Protein 6IEW (pdb70)

Nearest PDB structures (foldseek):
  6iew-assembly1_A  TM=1.011E+00  e=2.343E-14  Drosophila melanogaster
  6opf-assembly1_A  TM=9.620E-01  e=6.959E-10  Drosophila melanogaster
  6opf-assembly1_B  TM=9.725E-01  e=1.404E-09  Drosophila melanogaster
  6opf-assembly1_D  TM=9.225E-01  e=1.178E-09  Drosophila melanogaster
  1oai-assembly1_A  TM=8.761E-01  e=2.186E-02  Homo sapiens

Solvent-accessible surface area: 6086 Å² total; per-residue (Å²): 101,130,129,31,72,90,76,102,81,106,78,36,110,67,0,48,118,12,2,32,1,53,72,85,57,5,56,51,0,4,96,108,9,104,54,50,59,56,121,1,0,112,39,0,39,100,33,25,69,74,172,100,5,55,78,114,0,6,47,55,124,52,150,119,92,61,79,68,80,34,53,73,91,3,25,53,96,0,78,100,29,27,94,88,49,97,103,169,77,114,223

B-factor: mean 18.28, std 10.18, range [7.43, 58.35]

Secondary structure (P-SEA, 3-state):
ccaaaaaaaaaaaaaaaaccccaaaaaaaaaaacccaaaaaaaaaaaaaaccccccccccccccccaaaaaaaaaaaaaaaaaaaaaaaac

Foldseek 3Di:
DVCVVVVLVVLLVLQCVQQQFDSVVSCVQCVVQVSDNLSSLVSVLVCVVVVNQDLNRHHADDPHDDSVVSNVSRNVSSVVVNVVVVVVVVD

Sequence (91 aa):
GPLGSDVKDHKKLLLFQEEVTGLISSTWVTSIVEEADWDFERALKLFIQKNADHEEIPDLAFAGSGSSLSKADKRSLAVARAELVLEQIQQKANK

Organism: Drosophila melanogaster (NCBI:txid7227)

Radius of gyration: 13.5 Å; Cα contacts (8 Å, |Δi|>4): 78; chains: 1; bounding box: 34×34×31 Å

GO terms:
  GO:0005634 nucleus (C, IDA)
  GO:0034584 piRNA bindi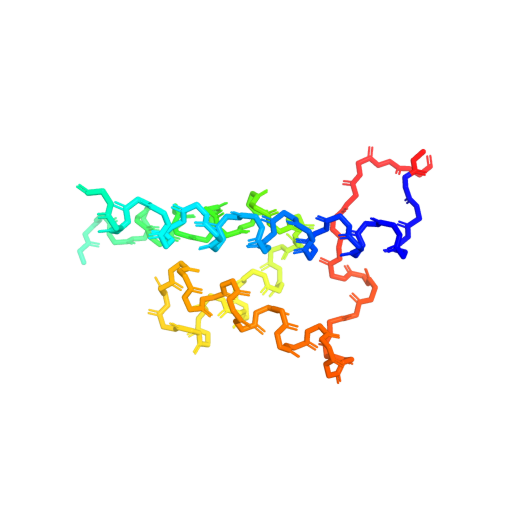ng (F, IDA)
  GO:0141005 transposable element silencing by heterochromatin formation (P, IDA)
  GO:0141006 transposable element silencing by piRNA-mediated heterochromatin formation (P, IMP)
  GO:0090571 RNA polymerase II transcription repressor complex (C, IPI)
  GO:0005515 protein binding (F, IPI)
  GO:0017053 transcription repressor complex (C, IDA)
  GO:0141006 transposable element silencing by piRNA-mediated heterochromatin formation (P, IDA)
  GO:0005634 nucleus (C, EXP)

Structure (mmCIF, N/CA/C/O backbone):
data_6IEW
#
_entry.id   6IEW
#
_cell.length_a   29.074
_cell.length_b   40.925
_cell.length_c   83.091
_cell.angle_alpha   90.00
_cell.angle_beta   90.00
_cell.angle_gamma   90.00
#
_symmetry.space_group_name_H-M   'P 2 21 21'
#
loop_
_entity.id
_entity.type
_entity.pdbx_description
1 polymer 'Fusion protein of Nuclear RNA export factor 2 and Protein panoramix'
2 non-polymer GLYCEROL
3 water water
#
loop_
_atom_site.group_PDB
_atom_site.id
_atom_site.type_symbol
_atom_site.label_atom_id
_atom_site.label_alt_id
_atom_site.label_comp_id
_atom_site.label_asym_id
_atom_site.label_entity_id
_atom_site.label_seq_id
_atom_site.pdbx_PDB_ins_code
_atom_site.Cartn_x
_atom_site.Cartn_y
_atom_site.Cartn_z
_atom_site.occupancy
_atom_site.B_iso_or_equiv
_atom_site.auth_seq_id
_atom_site.auth_comp_id
_atom_site.auth_asym_id
_atom_site.auth_atom_id
_atom_site.pdbx_PDB_model_num
ATOM 1 N N . GLY A 1 1 ? 19.523 15.174 5.390 1.00 37.48 788 GLY A N 1
ATOM 2 C CA . GLY A 1 1 ? 18.352 15.050 6.238 1.00 38.24 788 GLY A CA 1
ATOM 3 C C . GLY A 1 1 ? 18.614 15.448 7.677 1.00 26.66 788 GLY A C 1
ATOM 4 O O . GLY A 1 1 ? 19.753 15.403 8.141 1.00 25.17 788 GLY A O 1
ATOM 5 N N . PRO A 1 2 ? 17.556 15.830 8.399 1.00 24.06 789 PRO A N 1
ATOM 6 C CA . PRO A 1 2 ? 17.733 16.256 9.795 1.00 21.03 789 PRO A CA 1
ATOM 7 C C . PRO A 1 2 ? 18.168 15.136 10.728 1.00 14.67 789 PRO A C 1
ATOM 8 O O . PRO A 1 2 ? 18.599 15.428 11.851 1.00 17.92 789 PRO A O 1
ATOM 12 N N . LEU A 1 3 ? 18.069 13.875 10.305 1.00 18.60 790 LEU A N 1
ATOM 13 C CA . LEU A 1 3 ? 18.526 12.745 11.103 1.00 14.50 790 LEU A CA 1
ATOM 14 C C . LEU A 1 3 ? 19.883 12.215 10.662 1.00 19.45 790 LEU A C 1
ATOM 15 O O . LEU A 1 3 ? 20.413 11.306 11.310 1.00 14.13 790 LEU A O 1
ATOM 20 N N . GLY A 1 4 ? 20.458 12.771 9.595 1.00 18.00 791 GLY A N 1
ATOM 21 C CA . GLY A 1 4 ? 21.670 12.196 9.032 1.00 15.90 791 GLY A CA 1
ATOM 22 C C . GLY A 1 4 ? 22.856 12.259 9.972 1.00 16.14 791 GLY A C 1
ATOM 23 O O . GLY A 1 4 ? 23.662 11.325 10.030 1.00 15.26 791 GLY A O 1
ATOM 24 N N . SER A 1 5 ? 22.989 13.359 10.718 1.00 14.54 792 SER A N 1
ATOM 25 C CA . SER A 1 5 ? 24.133 13.491 11.615 1.00 15.58 792 SER A CA 1
ATOM 26 C C . SER A 1 5 ? 24.040 12.529 12.793 1.00 14.69 792 SER A C 1
ATOM 27 O O . SER A 1 5 ? 2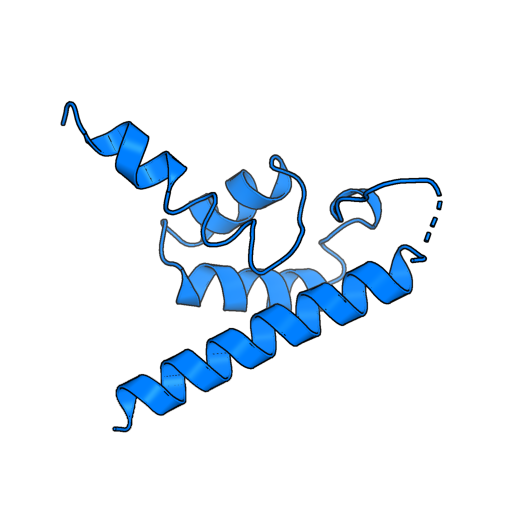5.065 12.014 13.253 1.00 13.07 792 SER A O 1
ATOM 30 N N . ASP A 1 6 ? 22.830 12.271 13.292 1.00 12.32 793 ASP A N 1
ATOM 31 C CA . ASP A 1 6 ? 22.678 11.296 14.367 1.00 11.24 793 ASP A CA 1
ATOM 32 C C . ASP A 1 6 ? 22.969 9.884 13.873 1.00 11.37 793 ASP A C 1
ATOM 33 O O . ASP A 1 6 ? 23.519 9.061 14.614 1.00 11.09 793 ASP A O 1
ATOM 38 N N . VAL A 1 7 ? 22.614 9.587 12.621 1.00 10.63 794 VAL A N 1
ATOM 39 C CA . VAL A 1 7 ? 22.983 8.300 12.038 1.00 10.03 794 VAL A CA 1
ATOM 40 C C . VAL A 1 7 ? 24.496 8.192 11.898 1.00 11.55 794 VAL A C 1
ATOM 41 O O . VAL A 1 7 ? 25.088 7.147 12.198 1.00 11.88 794 VAL A O 1
ATOM 45 N N . LYS A 1 8 ? 25.148 9.267 11.448 1.00 11.66 795 LYS A N 1
ATOM 46 C CA . LYS A 1 8 ? 26.604 9.245 11.339 1.00 9.52 795 LYS A CA 1
ATOM 47 C C . LYS A 1 8 ? 27.262 9.090 12.704 1.00 11.14 795 LYS A C 1
ATOM 48 O O . LYS A 1 8 ? 28.208 8.305 12.855 1.00 12.19 795 LYS A O 1
ATOM 54 N N . ASP A 1 9 ? 26.777 9.830 13.709 1.00 10.16 796 ASP A N 1
ATOM 55 C CA . ASP A 1 9 ? 27.285 9.662 15.069 1.00 9.28 796 ASP A CA 1
ATOM 56 C C . ASP A 1 9 ? 27.250 8.196 15.474 1.00 11.14 796 ASP A C 1
ATOM 57 O O . ASP A 1 9 ? 28.212 7.669 16.046 1.00 11.55 796 ASP A O 1
ATOM 62 N N . HIS A 1 10 ? 26.138 7.52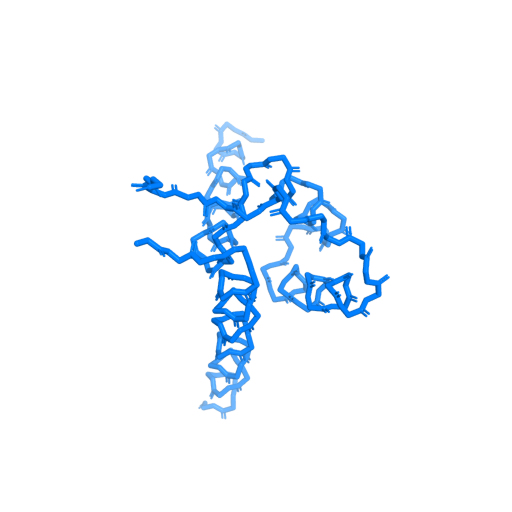1 15.170 1.00 10.28 797 HIS A N 1
ATOM 63 C CA . HIS A 1 10 ? 25.961 6.129 15.565 1.00 10.37 797 HIS A CA 1
ATOM 64 C C . HIS A 1 10 ? 26.950 5.218 14.849 1.00 10.74 797 HIS A C 1
ATOM 65 O O . HIS A 1 10 ? 27.549 4.329 15.466 1.00 11.48 797 HIS A O 1
ATOM 72 N N . LYS A 1 11 ? 27.131 5.419 13.540 1.00 10.11 798 LYS A N 1
ATOM 73 C CA A LYS A 1 11 ? 28.046 4.573 12.780 0.41 11.20 798 LYS A CA 1
ATOM 74 C CA B LYS A 1 11 ? 28.047 4.572 12.781 0.59 11.21 798 LYS A CA 1
ATOM 75 C C . LYS A 1 11 ? 29.485 4.752 13.251 1.00 11.53 798 LYS A C 1
ATOM 76 O O . LYS A 1 11 ? 30.271 3.795 13.239 1.00 11.53 798 LYS A O 1
ATOM 87 N N . LEU A 1 12 ? 29.845 5.966 13.664 1.00 10.71 799 LEU A N 1
ATOM 88 C CA . LEU A 1 12 ? 31.175 6.184 14.228 1.00 8.76 799 LEU A CA 1
ATOM 89 C C . LEU A 1 12 ? 31.323 5.443 15.551 1.00 9.42 799 LEU A C 1
ATOM 90 O O . LEU A 1 12 ? 32.326 4.761 15.789 1.00 10.56 799 LEU A O 1
ATOM 95 N N . LEU A 1 13 ? 30.315 5.550 16.419 1.00 10.26 800 LEU A N 1
ATOM 96 C CA . LEU A 1 13 ? 30.372 4.878 17.715 1.00 10.77 800 LEU A CA 1
ATOM 97 C C . LEU A 1 13 ? 30.346 3.358 17.578 1.00 9.97 800 LEU A C 1
ATOM 98 O O . LEU A 1 13 ? 30.979 2.656 18.371 1.00 11.26 800 LEU A O 1
ATOM 103 N N . LEU A 1 14 ? 29.595 2.830 16.610 1.00 12.34 801 LEU A N 1
ATOM 104 C CA . LEU A 1 14 ? 29.625 1.398 16.315 1.00 12.72 801 LEU A CA 1
ATOM 105 C C . LEU A 1 14 ? 31.060 0.918 16.145 1.00 11.29 801 LEU A C 1
ATOM 106 O O . LEU A 1 14 ? 31.484 -0.074 16.752 1.00 11.94 801 LEU A O 1
ATOM 111 N N . PHE A 1 15 ? 31.829 1.635 15.330 1.00 10.47 802 PHE A N 1
ATOM 112 C CA . PHE A 1 15 ? 33.212 1.263 15.068 1.00 8.98 802 PHE A CA 1
ATOM 113 C C . PHE A 1 15 ? 34.097 1.568 16.267 1.00 10.16 802 PHE A C 1
ATOM 114 O O . PHE A 1 15 ? 34.984 0.774 16.612 1.00 9.93 802 PHE A O 1
ATOM 122 N N . GLN A 1 16 ? 33.873 2.717 16.913 1.00 8.86 803 GLN A N 1
ATOM 123 C CA . GLN A 1 16 ? 34.672 3.073 18.079 1.00 9.22 803 GLN A CA 1
ATOM 124 C C . GLN A 1 16 ? 34.512 2.049 19.195 1.00 10.22 803 GLN A C 1
ATOM 125 O O . GLN A 1 16 ? 35.487 1.703 19.873 1.00 10.74 803 GLN A O 1
ATOM 131 N N . GLU A 1 17 ? 33.289 1.550 19.400 1.00 10.54 804 GLU A N 1
ATOM 132 C CA A GLU A 1 17 ? 33.053 0.596 20.479 0.55 10.53 804 GLU A CA 1
ATOM 133 C CA B GLU A 1 17 ? 33.062 0.601 20.483 0.45 10.54 804 GLU A CA 1
ATOM 134 C C . GLU A 1 17 ? 33.798 -0.710 20.233 1.00 11.19 804 GLU A C 1
ATOM 135 O O . GLU A 1 17 ? 34.354 -1.301 21.165 1.00 11.52 804 GLU A O 1
ATOM 146 N N . VAL A 1 18 ? 33.816 -1.176 18.984 1.00 10.05 805 VAL A N 1
ATOM 147 C CA . VAL A 1 18 ? 34.495 -2.431 18.667 1.00 10.22 805 VAL A CA 1
ATOM 148 C C . VAL A 1 18 ? 35.999 -2.290 18.850 1.00 12.01 805 VAL A C 1
ATOM 149 O O . VAL A 1 18 ? 36.647 -3.138 19.474 1.00 11.03 805 VAL A O 1
ATOM 153 N N . THR A 1 19 ? 36.574 -1.214 18.313 1.00 9.89 806 THR A N 1
ATOM 154 C CA . THR A 1 19 ? 38.022 -1.100 18.194 1.00 8.77 806 THR A CA 1
ATOM 155 C C . THR A 1 19 ? 38.690 -0.481 19.413 1.00 12.68 806 THR A C 1
ATOM 156 O O . THR A 1 19 ? 39.866 -0.760 19.667 1.00 12.28 806 THR A O 1
ATOM 160 N N . GLY A 1 20 ? 37.994 0.361 20.168 1.00 10.11 807 GLY A N 1
ATOM 161 C CA . GLY A 1 20 ? 38.658 1.063 21.247 1.00 10.09 807 GLY A CA 1
ATOM 162 C C . GLY A 1 20 ? 39.640 2.108 20.769 1.00 10.78 807 GLY A C 1
ATOM 163 O O . GLY A 1 20 ? 40.609 2.409 21.475 1.00 11.53 807 GLY A O 1
ATOM 164 N N . LEU 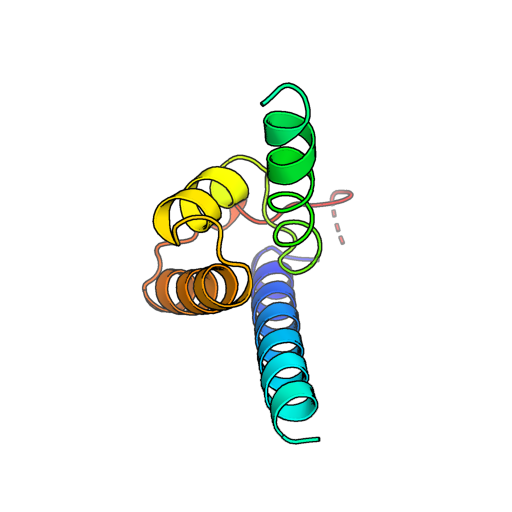A 1 21 ? 39.429 2.655 19.576 1.00 9.08 808 LEU A N 1
ATOM 165 C CA . LEU A 1 21 ? 40.263 3.728 19.057 1.00 9.42 808 LEU A CA 1
ATOM 166 C C . LEU A 1 21 ? 39.706 5.078 19.488 1.00 10.33 808 LEU A C 1
ATOM 167 O O . LEU A 1 21 ? 38.505 5.226 19.732 1.00 10.80 808 LEU A O 1
ATOM 172 N N . ILE A 1 22 ? 40.600 6.064 19.589 1.00 9.94 809 ILE A N 1
ATOM 173 C CA . ILE A 1 22 ? 40.162 7.423 19.879 1.00 8.63 809 ILE A CA 1
ATOM 174 C C . ILE A 1 22 ? 39.398 7.988 18.687 1.00 9.56 809 ILE A C 1
ATOM 175 O O . ILE A 1 22 ? 39.541 7.538 17.543 1.00 9.95 809 ILE A O 1
ATOM 180 N N . SER A 1 23 ? 38.579 9.008 18.965 1.00 10.14 810 SER A N 1
ATOM 181 C CA A SER A 1 23 ? 37.690 9.541 17.938 0.69 9.47 810 SER A CA 1
ATOM 182 C CA B SER A 1 23 ? 37.691 9.549 17.941 0.31 9.54 810 SER A CA 1
ATOM 183 C C . SER A 1 23 ? 38.453 9.992 16.701 1.00 9.16 810 SER A C 1
ATOM 184 O O . SER A 1 23 ? 37.933 9.882 15.583 1.00 10.09 810 SER A O 1
ATOM 189 N N . THR A 1 24 ? 39.679 10.491 16.876 1.00 8.25 811 THR A N 1
ATOM 190 C CA . THR 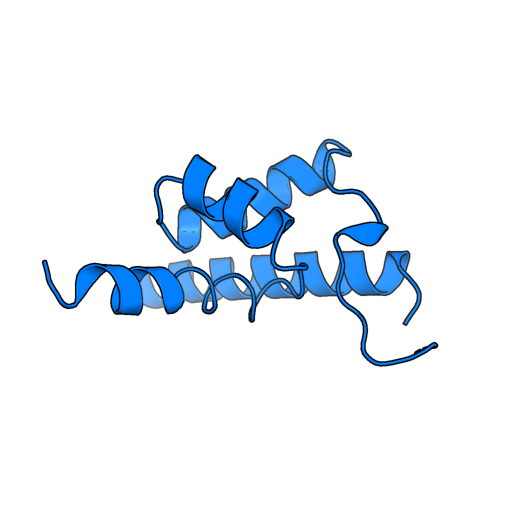A 1 24 ? 40.469 10.972 15.745 1.00 9.23 811 THR A CA 1
ATOM 191 C C . THR A 1 24 ? 40.651 9.885 14.693 1.00 9.20 811 THR A C 1
ATOM 192 O O . THR A 1 24 ? 40.511 10.140 13.488 1.00 11.59 811 THR A O 1
ATOM 196 N N . TRP A 1 25 ? 40.977 8.665 15.126 1.00 8.69 812 TRP A N 1
ATOM 197 C CA . TRP A 1 25 ? 41.162 7.597 14.151 1.00 9.71 812 TRP A CA 1
ATOM 198 C C . TRP A 1 25 ? 39.851 6.941 13.751 1.00 10.00 812 TRP A C 1
ATOM 199 O O . TRP A 1 25 ? 39.762 6.372 12.658 1.00 10.56 812 TRP A O 1
ATOM 210 N N . VAL A 1 26 ? 38.832 7.018 14.611 1.00 8.66 813 VAL A N 1
ATOM 211 C CA . VAL A 1 26 ? 37.496 6.575 14.223 1.00 9.21 813 VAL A CA 1
ATOM 212 C C . VAL A 1 26 ? 37.016 7.358 13.009 1.00 9.58 813 VAL A C 1
ATOM 213 O O . VAL A 1 26 ? 36.566 6.781 12.012 1.00 9.88 813 VAL A O 1
ATOM 217 N N . THR A 1 27 ? 37.133 8.688 13.059 1.00 9.00 814 THR A N 1
ATOM 218 C CA . THR A 1 27 ? 36.735 9.511 11.921 1.00 8.84 814 THR A CA 1
ATOM 219 C C . THR A 1 27 ? 37.533 9.151 10.676 1.00 10.26 814 THR A C 1
ATOM 220 O O . THR A 1 27 ? 36.969 8.968 9.593 1.00 10.94 814 THR A O 1
ATOM 224 N N . SER A 1 28 ? 38.855 9.038 10.819 1.00 10.06 815 SER A N 1
ATOM 225 C CA . SER A 1 28 ? 39.717 8.768 9.674 1.00 9.40 815 SER A CA 1
ATOM 226 C C . SER A 1 28 ? 39.336 7.463 8.981 1.00 9.34 815 SER A C 1
ATOM 227 O O . SER A 1 28 ? 39.155 7.419 7.759 1.00 11.38 815 SER A O 1
ATOM 230 N N . ILE A 1 29 ? 39.192 6.389 9.755 1.00 9.97 816 ILE A N 1
ATOM 231 C CA . ILE A 1 29 ? 38.973 5.075 9.163 1.00 9.50 816 ILE A CA 1
ATOM 232 C C . ILE A 1 29 ? 37.550 4.935 8.639 1.00 9.55 816 ILE A C 1
ATOM 233 O O . ILE A 1 29 ? 37.332 4.427 7.532 1.00 10.25 816 ILE A O 1
ATOM 238 N N . VAL A 1 30 ? 36.561 5.383 9.415 1.00 10.29 817 VAL A N 1
ATOM 239 C CA . VAL A 1 30 ? 35.168 5.246 8.995 1.00 9.38 817 VAL A CA 1
ATOM 240 C C . VAL A 1 30 ? 34.904 6.053 7.730 1.00 10.77 817 VAL A C 1
ATOM 241 O O . VAL A 1 30 ? 34.235 5.581 6.802 1.00 12.63 817 VAL A O 1
ATOM 245 N N . GLU A 1 31 ? 35.430 7.278 7.664 1.00 10.73 818 GLU A N 1
ATOM 246 C CA . GLU A 1 31 ? 35.224 8.089 6.467 1.00 10.73 818 GLU A CA 1
ATOM 247 C C . GLU A 1 31 ? 35.937 7.490 5.260 1.00 12.81 818 GLU A C 1
ATOM 248 O O . GLU A 1 31 ? 35.391 7.487 4.151 1.00 14.54 818 GLU A O 1
ATOM 254 N N . GLU A 1 32 ? 37.152 6.968 5.455 1.00 12.07 819 GLU A N 1
ATOM 255 C CA . GLU A 1 32 ? 37.874 6.365 4.339 1.00 11.93 819 GLU A CA 1
ATOM 256 C C . GLU A 1 32 ? 37.161 5.125 3.816 1.00 13.70 819 GLU A C 1
ATOM 257 O O . GLU A 1 32 ? 37.242 4.821 2.619 1.00 15.81 819 GLU A O 1
ATOM 263 N N . ALA A 1 33 ? 36.453 4.406 4.685 1.00 12.17 820 ALA A N 1
ATOM 264 C CA . ALA A 1 33 ? 35.703 3.219 4.299 1.00 12.68 820 ALA A CA 1
ATOM 265 C C . ALA A 1 33 ? 34.292 3.545 3.833 1.00 15.77 820 ALA A C 1
ATOM 266 O O . ALA A 1 33 ? 33.478 2.631 3.661 1.00 17.14 820 ALA A O 1
ATOM 268 N N . ASP A 1 34 ? 33.991 4.825 3.631 1.00 13.21 821 ASP A N 1
ATOM 269 C CA . ASP A 1 34 ? 32.681 5.273 3.161 1.00 14.64 821 ASP A CA 1
ATOM 270 C C . ASP A 1 34 ? 31.550 4.803 4.070 1.00 15.03 821 ASP A C 1
ATOM 271 O O . ASP A 1 34 ? 30.494 4.366 3.606 1.00 16.72 821 ASP A O 1
ATOM 276 N N . TRP A 1 35 ? 31.776 4.889 5.380 1.00 14.31 822 TRP A N 1
ATOM 277 C CA . TRP A 1 35 ? 30.733 4.718 6.387 1.00 13.80 822 TRP A CA 1
ATOM 278 C C . TRP A 1 35 ? 30.190 3.300 6.468 1.00 12.62 822 TRP A C 1
ATOM 279 O O . TRP A 1 35 ? 29.101 3.086 7.013 1.00 16.22 822 TRP A O 1
ATOM 290 N N . ASP A 1 36 ? 30.920 2.322 5.943 1.00 11.82 823 ASP A N 1
ATOM 291 C CA . ASP A 1 36 ? 30.511 0.928 6.020 1.00 12.78 823 ASP A CA 1
ATOM 292 C C . ASP A 1 36 ? 31.240 0.255 7.172 1.00 10.49 823 ASP A C 1
ATOM 293 O O . ASP A 1 36 ? 32.476 0.226 7.201 1.00 11.74 823 ASP A O 1
ATOM 298 N N . PHE A 1 37 ? 30.460 -0.285 8.108 1.00 12.56 824 PHE A N 1
ATOM 299 C CA . PHE A 1 37 ? 30.996 -0.863 9.336 1.00 10.39 824 PHE A CA 1
ATOM 300 C C . PHE A 1 37 ? 31.988 -1.980 9.035 1.00 12.19 824 PHE A C 1
ATOM 301 O O . PHE A 1 37 ? 33.129 -1.961 9.516 1.00 10.54 824 PHE A O 1
ATOM 309 N N . GLU A 1 38 ? 31.574 -2.957 8.226 1.00 11.17 825 GLU A N 1
ATOM 310 C CA . GLU A 1 38 ? 32.444 -4.091 7.928 1.00 10.24 825 GLU A CA 1
ATOM 311 C C . GLU A 1 38 ? 33.709 -3.643 7.203 1.00 11.00 825 GLU A C 1
ATOM 312 O O . GLU A 1 38 ? 34.820 -4.062 7.549 1.00 11.00 825 GLU A O 1
ATOM 318 N N . ARG A 1 39 ? 33.565 -2.781 6.195 1.00 11.17 826 ARG A N 1
ATOM 319 C CA . ARG A 1 39 ? 34.746 -2.313 5.477 1.00 10.05 826 ARG A CA 1
ATOM 320 C C . ARG A 1 39 ? 35.676 -1.526 6.391 1.00 11.07 826 ARG A C 1
ATOM 321 O O . ARG A 1 39 ? 36.902 -1.602 6.250 1.00 12.70 826 ARG A O 1
ATOM 329 N N . ALA A 1 40 ? 35.113 -0.773 7.341 1.00 9.91 827 ALA A N 1
ATOM 330 C CA . ALA A 1 40 ? 35.946 -0.012 8.268 1.00 9.31 827 ALA A CA 1
ATOM 331 C C . ALA A 1 40 ? 36.760 -0.932 9.169 1.00 9.13 827 ALA A C 1
ATOM 332 O O . ALA A 1 40 ? 37.940 -0.667 9.431 1.00 9.29 827 ALA A O 1
ATOM 334 N N . LEU A 1 41 ? 36.153 -2.018 9.650 1.00 8.38 828 LEU A N 1
ATOM 335 C CA . LEU A 1 41 ? 36.895 -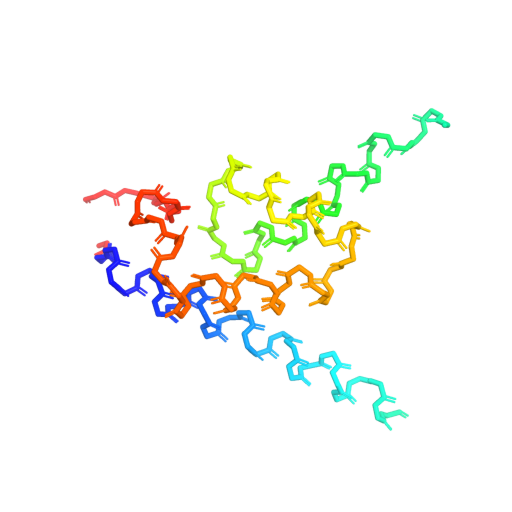2.967 10.474 1.00 9.87 828 LEU A CA 1
ATOM 336 C C . LEU A 1 41 ? 38.034 -3.597 9.684 1.00 9.60 828 LEU A C 1
ATOM 337 O O . LEU A 1 41 ? 39.165 -3.704 10.177 1.00 9.72 828 LEU A O 1
ATOM 342 N N . LYS A 1 42 ? 37.756 -4.013 8.444 1.00 10.24 829 LYS A N 1
ATOM 343 C CA . LYS A 1 42 ? 38.808 -4.570 7.600 1.00 10.81 829 LYS A CA 1
ATOM 344 C C . LYS A 1 42 ? 39.906 -3.548 7.342 1.00 9.51 829 LYS A C 1
ATOM 345 O O . LYS A 1 42 ? 41.098 -3.889 7.326 1.00 11.03 829 LYS A O 1
ATOM 351 N N . LEU A 1 43 ? 39.522 -2.292 7.116 1.00 9.36 830 LEU A N 1
ATOM 352 C CA . LEU A 1 43 ? 40.508 -1.250 6.863 1.00 11.23 830 LEU A CA 1
ATOM 353 C C . LEU A 1 43 ? 41.377 -1.004 8.088 1.00 10.01 830 LEU A C 1
ATOM 354 O O . LEU A 1 43 ? 42.591 -0.803 7.965 1.00 11.34 830 LEU A O 1
ATOM 359 N N . PHE A 1 44 ? 40.776 -1.022 9.279 1.00 9.46 831 PHE A N 1
ATOM 360 C CA . PHE A 1 44 ? 41.554 -0.898 10.509 1.00 8.37 831 PHE A CA 1
ATOM 361 C C . PHE A 1 44 ? 42.593 -2.007 10.617 1.00 9.00 831 PHE A C 1
ATOM 362 O O . PHE A 1 44 ? 43.758 -1.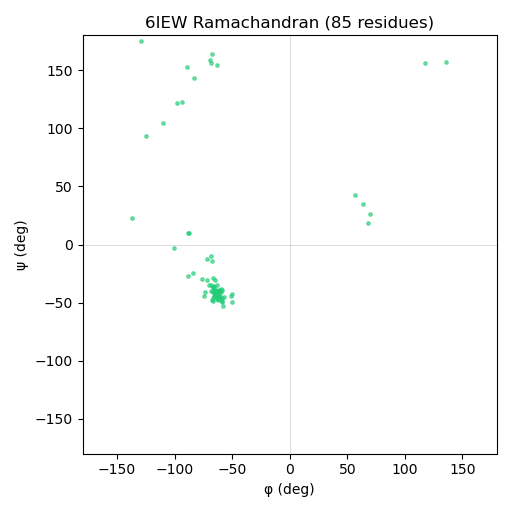754 10.946 1.00 10.22 831 PHE A O 1
ATOM 370 N N . ILE A 1 45 ? 42.184 -3.247 10.346 1.00 9.42 832 ILE A N 1
ATOM 371 C CA . ILE A 1 45 ? 43.109 -4.374 10.450 1.00 10.31 832 ILE A CA 1
ATOM 372 C C . ILE A 1 45 ? 44.259 -4.227 9.460 1.00 10.84 832 ILE A C 1
ATOM 373 O O . ILE A 1 45 ? 45.422 -4.500 9.789 1.00 12.30 832 ILE A O 1
ATOM 378 N N . GLN A 1 46 ? 43.959 -3.777 8.240 1.00 10.80 833 GLN A N 1
ATOM 379 C CA . GLN A 1 46 ? 45.008 -3.594 7.243 1.00 12.42 833 GLN A CA 1
ATOM 380 C C . GLN A 1 46 ? 45.956 -2.472 7.644 1.00 11.92 833 GLN A C 1
ATOM 381 O O . GLN A 1 46 ? 47.181 -2.636 7.606 1.00 13.25 833 GLN A O 1
ATOM 387 N N . LYS A 1 47 ? 45.402 -1.316 8.029 1.00 10.36 834 LYS A N 1
ATOM 388 C CA . LYS A 1 47 ? 46.240 -0.206 8.472 1.00 10.36 834 LYS A CA 1
ATOM 389 C C . LYS A 1 47 ? 47.097 -0.607 9.664 1.00 11.07 834 LYS A C 1
ATOM 390 O O . LYS A 1 47 ? 48.273 -0.229 9.752 1.00 10.79 834 LYS A O 1
ATOM 396 N N . ASN A 1 48 ? 46.530 -1.384 10.586 1.00 10.92 835 ASN A N 1
ATOM 397 C CA . ASN A 1 48 ? 47.292 -1.832 11.743 1.00 10.73 835 ASN A CA 1
ATOM 398 C C . ASN A 1 48 ? 48.488 -2.673 11.315 1.00 9.97 835 ASN A C 1
ATOM 399 O O . ASN A 1 48 ? 49.605 -2.485 11.812 1.00 12.01 835 ASN A O 1
ATOM 404 N N . ALA A 1 49 ? 48.273 -3.594 10.372 1.00 11.61 836 ALA A N 1
ATOM 405 C CA . ALA A 1 49 ? 49.358 -4.462 9.924 1.00 10.62 836 ALA A CA 1
ATOM 406 C C . ALA A 1 49 ? 50.443 -3.680 9.197 1.00 12.83 836 ALA A C 1
ATOM 407 O O . ALA A 1 49 ? 51.613 -4.082 9.212 1.00 15.37 836 ALA A O 1
ATOM 409 N N . ASP A 1 50 ? 50.078 -2.570 8.558 1.00 12.11 837 ASP A N 1
ATOM 410 C CA . ASP A 1 50 ? 51.013 -1.742 7.808 1.00 14.28 837 ASP A CA 1
ATOM 411 C C . ASP A 1 50 ? 51.687 -0.673 8.667 1.00 12.71 837 ASP A C 1
ATOM 412 O O . ASP A 1 50 ? 52.342 0.221 8.120 1.00 14.28 837 ASP A O 1
ATOM 417 N N . HIS A 1 51 ? 51.528 -0.736 9.990 1.00 12.58 838 HIS A N 1
ATOM 418 C CA . HIS A 1 51 ? 52.151 0.216 10.914 1.00 11.06 838 HIS A CA 1
ATOM 419 C C . HIS A 1 51 ? 51.652 1.642 10.711 1.00 13.31 838 HIS A C 1
ATOM 420 O O . HIS A 1 51 ? 52.400 2.608 10.885 1.00 13.87 838 HIS A O 1
ATOM 427 N N . GLU A 1 52 ? 50.374 1.781 10.362 1.00 10.70 839 GLU A N 1
ATOM 428 C CA A GLU A 1 52 ? 49.760 3.086 10.165 0.54 11.92 839 GLU A CA 1
ATOM 429 C CA B GLU A 1 52 ? 49.739 3.075 10.152 0.46 11.93 839 GLU A CA 1
ATOM 430 C C . GLU A 1 52 ? 48.852 3.504 11.314 1.00 11.96 839 GLU A C 1
ATOM 431 O O . GLU A 1 52 ? 48.253 4.581 11.250 1.00 13.62 839 GLU A O 1
ATOM 442 N N . ILE A 1 53 ? 48.745 2.692 12.364 1.00 10.92 840 ILE A N 1
ATOM 443 C CA . ILE A 1 53 ? 47.950 3.038 13.542 1.00 10.57 840 ILE A CA 1
ATOM 444 C C . ILE A 1 53 ? 48.897 3.313 14.704 1.00 9.72 840 ILE A C 1
ATOM 445 O O . ILE A 1 53 ? 49.455 2.370 15.287 1.00 10.84 840 ILE A O 1
ATOM 450 N N . PRO A 1 54 ? 49.109 4.572 15.080 1.00 9.00 841 PRO A N 1
ATOM 451 C CA . PRO A 1 5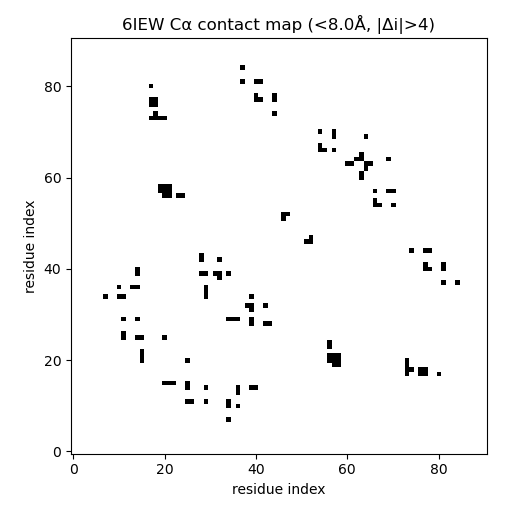4 ? 50.018 4.865 16.192 1.00 9.49 841 PRO A CA 1
ATOM 452 C C . PRO A 1 54 ? 49.518 4.271 17.501 1.00 9.76 841 PRO A C 1
ATOM 453 O O . PRO A 1 54 ? 48.320 4.053 17.690 1.00 9.81 841 PRO A O 1
ATOM 457 N N . ASP A 1 55 ? 50.462 4.017 18.413 1.00 8.67 842 ASP A N 1
ATOM 458 C CA . ASP A 1 55 ? 50.107 3.606 19.768 1.00 9.46 842 ASP A CA 1
ATOM 459 C C . ASP A 1 55 ? 49.066 4.540 20.377 1.00 11.48 842 ASP A C 1
ATOM 460 O O . ASP A 1 55 ? 48.117 4.089 21.028 1.00 9.67 842 ASP A O 1
ATOM 465 N N . LEU A 1 56 ? 49.226 5.851 20.178 1.00 9.05 843 LEU A N 1
ATOM 466 C CA . LEU A 1 56 ? 48.330 6.807 20.818 1.00 8.54 843 LEU A CA 1
ATOM 467 C C . LEU A 1 56 ? 46.911 6.759 20.266 1.00 9.58 843 LEU A C 1
ATOM 468 O O . LEU A 1 56 ? 46.023 7.399 20.839 1.00 10.26 843 LEU A O 1
ATOM 473 N N . ALA A 1 57 ? 46.679 6.039 19.167 1.00 8.69 844 ALA A N 1
ATOM 474 C CA . ALA A 1 57 ? 45.323 5.917 18.654 1.00 8.98 844 ALA A CA 1
ATOM 475 C C . ALA A 1 57 ? 44.442 5.042 19.528 1.00 10.54 844 ALA A C 1
ATOM 476 O O . ALA A 1 57 ? 43.223 5.058 19.350 1.00 9.34 844 ALA A O 1
ATOM 478 N N . PHE A 1 58 ? 45.015 4.295 20.466 1.00 7.43 845 PHE A N 1
ATOM 479 C CA . PHE A 1 58 ? 44.243 3.370 21.284 1.00 8.64 845 PHE A CA 1
ATOM 480 C C . PHE A 1 58 ? 43.819 4.052 22.575 1.00 9.76 845 PHE A C 1
ATOM 481 O O . PHE A 1 58 ? 44.660 4.559 23.328 1.00 9.94 845 PHE A O 1
ATOM 489 N N . ALA A 1 59 ? 42.512 4.077 22.812 1.00 10.84 846 ALA A N 1
ATOM 490 C CA . ALA A 1 59 ? 41.951 4.735 23.977 1.00 11.01 846 ALA A CA 1
ATOM 491 C C . ALA A 1 59 ? 42.321 3.990 25.252 1.00 11.80 846 ALA A C 1
ATOM 492 O O . ALA A 1 59 ? 42.617 2.790 25.248 1.00 14.04 846 ALA A O 1
ATOM 494 N N . GLY A 1 60 ? 42.295 4.723 26.365 1.00 14.10 847 GLY A N 1
ATOM 495 C CA . GLY A 1 60 ? 42.602 4.165 27.661 1.00 17.59 847 GLY A CA 1
ATOM 496 C C . GLY A 1 60 ? 41.525 4.494 28.681 1.00 19.05 847 GLY A C 1
ATOM 497 O O . GLY A 1 60 ? 40.571 5.224 28.399 1.00 19.25 847 GLY A O 1
ATOM 498 N N . SER A 1 61 ? 41.702 3.925 29.874 1.00 20.32 848 SER A N 1
ATOM 499 C CA . SER A 1 61 ? 40.799 4.189 30.987 1.00 23.76 848 SER A CA 1
ATOM 500 C C . SER A 1 61 ? 41.559 4.400 32.293 1.00 29.14 848 SER A C 1
ATOM 501 O O . SER A 1 61 ? 40.984 4.211 33.372 1.00 40.81 848 SER A O 1
ATOM 504 N N . GLY A 1 62 ? 42.819 4.787 32.220 1.00 33.29 849 GLY A N 1
ATOM 505 C CA . GLY A 1 62 ? 43.661 4.948 33.391 1.00 32.20 849 GLY A CA 1
ATOM 506 C C . GLY A 1 62 ? 45.025 4.338 33.138 1.00 37.14 849 GLY A C 1
ATOM 507 O O . GLY A 1 62 ? 45.207 3.475 32.281 1.00 23.83 849 GLY A O 1
ATOM 508 N N . SER A 1 63 ? 46.007 4.805 33.898 1.00 34.39 850 SER A N 1
ATOM 509 C CA . SER A 1 63 ? 47.368 4.298 33.778 1.00 39.11 850 SER A CA 1
ATOM 510 C C . SER A 1 63 ? 47.867 3.818 35.132 1.00 34.34 850 SER A C 1
ATOM 511 O O . SER A 1 63 ? 47.085 3.321 35.943 1.00 37.28 850 SER A O 1
ATOM 514 N N . SER A 1 67 ? 46.332 -1.659 34.462 1.00 23.18 854 SER A N 1
ATOM 515 C CA . SER A 1 67 ? 45.942 -1.120 33.164 1.00 19.74 854 SER A CA 1
ATOM 516 C C . SER A 1 67 ? 46.751 -1.783 32.056 1.00 20.25 854 SER A C 1
ATOM 517 O O . SER A 1 67 ? 47.849 -2.285 32.296 1.00 23.05 854 SER A O 1
ATOM 520 N N . LEU A 1 68 ? 46.208 -1.780 30.842 1.00 18.03 315 LEU A N 1
ATOM 521 C CA . LEU A 1 68 ? 46.841 -2.472 29.729 1.00 15.48 315 LEU A CA 1
ATOM 522 C C . LEU A 1 68 ? 47.916 -1.609 29.087 1.00 15.10 315 LEU A C 1
ATOM 523 O O . LEU A 1 68 ? 47.774 -0.388 28.975 1.00 14.72 315 LEU A O 1
ATOM 528 N N . SER A 1 69 ? 48.992 -2.259 28.657 1.00 11.98 316 SER A N 1
ATOM 529 C CA . SER A 1 69 ? 49.983 -1.597 27.830 1.00 11.43 316 SER A CA 1
ATOM 530 C C . SER A 1 69 ? 49.380 -1.267 26.468 1.00 10.98 316 SER A C 1
ATOM 531 O O . SER A 1 69 ? 48.336 -1.793 26.075 1.00 11.36 316 SER A O 1
ATOM 534 N N . LYS A 1 70 ? 50.056 -0.375 25.743 1.00 11.62 317 LYS A N 1
ATOM 535 C CA . LYS A 1 70 ? 49.613 -0.054 24.391 1.00 10.33 317 LYS A CA 1
ATOM 536 C C . LYS A 1 70 ? 49.641 -1.288 23.494 1.00 10.65 317 LYS A C 1
ATOM 537 O O . LYS A 1 70 ? 48.729 -1.494 22.685 1.00 11.25 317 LYS A O 1
ATOM 543 N N . ALA A 1 71 ? 50.662 -2.136 23.645 1.00 11.47 318 ALA A N 1
ATOM 544 C CA . ALA A 1 71 ? 50.739 -3.350 22.836 1.00 10.14 318 ALA A CA 1
ATOM 545 C C . ALA A 1 71 ? 49.556 -4.272 23.100 1.00 11.27 318 ALA A C 1
ATOM 546 O O . ALA A 1 71 ? 49.010 -4.876 22.168 1.00 12.10 318 ALA A O 1
ATOM 548 N N . ASP A 1 72 ? 49.146 -4.397 24.362 1.00 10.85 319 ASP A N 1
ATOM 549 C CA . ASP A 1 72 ? 48.018 -5.266 24.678 1.00 9.59 319 ASP A CA 1
ATOM 550 C C . ASP A 1 72 ? 46.683 -4.636 24.309 1.00 10.06 319 ASP A C 1
ATOM 551 O O . ASP A 1 72 ? 45.730 -5.359 23.998 1.00 10.31 319 ASP A O 1
ATOM 556 N N . LYS A 1 73 ? 46.590 -3.306 24.340 1.00 9.01 320 LYS A N 1
ATOM 557 C CA . LYS A 1 73 ? 45.404 -2.645 23.807 1.00 7.46 320 LYS A CA 1
ATOM 558 C C . LYS A 1 73 ? 45.284 -2.878 22.308 1.00 9.04 320 LYS A C 1
ATOM 559 O O . LYS A 1 73 ? 44.183 -3.112 21.791 1.00 8.75 320 LYS A O 1
ATOM 565 N N . ARG A 1 74 ? 46.408 -2.804 21.594 1.00 9.52 321 ARG A N 1
ATOM 566 C CA . ARG A 1 74 ? 46.401 -3.036 20.156 1.00 9.17 321 ARG A CA 1
ATOM 567 C C . ARG A 1 74 ? 45.955 -4.455 19.837 1.00 9.79 321 ARG A C 1
ATOM 568 O O . ARG A 1 74 ? 45.101 -4.671 18.969 1.00 10.51 321 ARG A O 1
ATOM 576 N N . SER A 1 75 ? 46.530 -5.442 20.529 1.00 10.05 322 SER A N 1
ATOM 577 C CA . SER A 1 75 ? 46.153 -6.830 20.281 1.00 7.71 322 SER A CA 1
ATOM 578 C C . SER A 1 75 ? 44.682 -7.062 20.581 1.00 9.62 322 SER A C 1
ATOM 579 O O . SER A 1 75 ? 43.997 -7.784 19.846 1.00 11.25 322 SER A O 1
ATOM 582 N N . LEU A 1 76 ? 44.179 -6.461 21.661 1.00 9.76 323 LEU A N 1
ATOM 583 C CA . LEU A 1 76 ? 42.769 -6.626 21.999 1.00 7.88 323 LEU A CA 1
ATOM 584 C C . LEU A 1 76 ? 41.873 -5.984 20.947 1.00 9.00 323 LEU A C 1
ATOM 585 O O . LEU A 1 76 ? 40.834 -6.548 20.580 1.00 10.24 323 LEU A O 1
ATOM 590 N N . ALA A 1 77 ? 42.264 -4.810 20.447 1.00 9.73 324 ALA A N 1
ATOM 591 C CA . ALA A 1 77 ? 41.466 -4.120 19.438 1.00 9.03 324 ALA A CA 1
ATOM 592 C C . ALA A 1 77 ? 41.379 -4.937 18.156 1.00 10.34 324 ALA A C 1
ATOM 593 O O . ALA A 1 77 ? 40.302 -5.084 17.566 1.00 10.10 324 ALA A O 1
ATOM 595 N N . VAL A 1 78 ? 42.519 -5.452 17.698 1.00 10.46 325 VAL A N 1
ATOM 596 C CA . VAL A 1 78 ? 42.538 -6.291 16.504 1.00 8.70 325 VAL A CA 1
ATOM 597 C C . VAL A 1 78 ? 41.680 -7.530 16.713 1.00 9.88 325 VAL A C 1
ATOM 598 O O . VAL A 1 78 ? 40.892 -7.915 15.839 1.00 9.20 325 VAL A O 1
ATOM 602 N N . ALA A 1 79 ? 41.806 -8.164 17.882 1.00 8.94 326 ALA A N 1
ATOM 603 C CA . ALA A 1 79 ? 41.051 -9.383 18.153 1.00 9.64 326 ALA A CA 1
ATOM 604 C C . ALA A 1 79 ? 39.551 -9.117 18.169 1.00 7.79 326 ALA A C 1
ATOM 605 O O . ALA A 1 79 ? 38.764 -9.927 17.660 1.00 9.55 326 ALA A O 1
ATOM 607 N N . ARG A 1 80 ? 39.136 -7.998 18.764 1.00 8.38 327 ARG A N 1
ATOM 608 C CA . ARG A 1 80 ? 37.718 -7.658 18.779 1.00 7.61 327 ARG A CA 1
ATOM 609 C C . ARG A 1 80 ? 37.207 -7.387 17.372 1.00 8.83 327 ARG A C 1
ATOM 610 O O . ARG A 1 80 ? 36.127 -7.861 16.994 1.00 9.73 327 ARG A O 1
ATOM 618 N N . ALA A 1 81 ? 37.971 -6.632 16.580 1.00 8.49 328 ALA A N 1
ATOM 619 C CA . ALA A 1 81 ? 37.558 -6.353 15.210 1.00 8.54 328 ALA A CA 1
ATOM 620 C C . ALA A 1 81 ? 37.473 -7.634 14.392 1.00 9.43 328 ALA A C 1
ATOM 621 O O . ALA A 1 81 ? 36.530 -7.823 13.615 1.00 10.42 328 ALA A O 1
ATOM 623 N N . GLU A 1 82 ? 38.447 -8.532 14.560 1.00 8.98 329 GLU A N 1
ATOM 624 C CA . GLU A 1 82 ? 38.429 -9.785 13.812 1.00 9.24 329 GLU A CA 1
ATOM 625 C C . GLU A 1 82 ? 37.266 -10.677 14.232 1.00 10.34 329 GLU A C 1
ATOM 626 O O . GLU A 1 82 ? 36.674 -11.365 13.393 1.00 10.61 329 GLU A O 1
ATOM 632 N N . LEU A 1 83 ? 36.920 -10.683 15.525 1.00 9.17 330 LEU A N 1
ATOM 633 C CA . LEU A 1 83 ? 35.788 -11.497 15.965 1.00 8.81 330 LEU A CA 1
ATOM 634 C C . LEU A 1 83 ? 34.476 -10.972 15.398 1.00 10.43 330 LEU A C 1
ATOM 635 O O . LEU A 1 83 ? 33.614 -11.758 14.989 1.00 12.35 330 LEU A O 1
ATOM 640 N N . VAL A 1 84 ? 34.305 -9.648 15.370 1.00 10.16 331 VAL A N 1
ATOM 641 C CA . VAL A 1 84 ? 33.081 -9.080 14.812 1.00 8.94 331 VAL A CA 1
ATOM 642 C C . VAL A 1 84 ? 32.976 -9.396 13.327 1.00 11.18 331 VAL A C 1
ATOM 643 O O . VAL A 1 84 ? 31.891 -9.703 12.819 1.00 11.04 331 VAL A O 1
ATOM 647 N N . LEU A 1 85 ? 34.101 -9.331 12.606 1.00 11.61 332 LEU A N 1
ATOM 648 C CA . LEU A 1 85 ? 34.090 -9.704 11.195 1.00 11.60 332 LEU A CA 1
ATOM 649 C C . LEU A 1 85 ? 33.652 -11.153 11.010 1.00 15.39 332 LEU A C 1
ATOM 650 O O . LEU A 1 85 ? 32.885 -11.465 10.090 1.00 14.14 332 LEU A O 1
ATOM 655 N N . GLU A 1 86 ? 34.120 -12.049 11.884 1.00 12.09 333 GLU A N 1
ATOM 656 C CA . GLU A 1 86 ? 33.680 -13.439 11.824 1.00 15.01 333 GLU A CA 1
ATOM 657 C C . GLU A 1 86 ? 32.189 -13.554 12.105 1.00 15.35 333 GLU A C 1
ATOM 658 O O . GLU A 1 86 ? 31.481 -14.322 11.442 1.00 15.21 333 GLU A O 1
ATOM 664 N N . GLN A 1 87 ? 31.697 -12.802 13.092 1.00 11.21 334 GLN A N 1
ATOM 665 C CA . GLN A 1 87 ? 30.273 -12.824 13.408 1.00 13.25 334 GLN A CA 1
ATOM 666 C C . GLN A 1 87 ? 29.440 -12.322 12.237 1.00 19.77 334 GLN A C 1
ATOM 667 O O . GLN A 1 87 ? 28.369 -12.871 11.948 1.00 19.31 334 GLN A O 1
ATOM 673 N N . ILE A 1 88 ? 29.912 -11.275 11.555 1.00 14.03 335 ILE A N 1
ATOM 674 C CA . ILE A 1 88 ? 29.184 -10.740 10.405 1.00 15.78 335 ILE A CA 1
ATOM 675 C C . ILE A 1 88 ? 29.078 -11.792 9.311 1.00 20.62 335 ILE A C 1
ATOM 676 O O . ILE A 1 88 ? 28.007 -12.007 8.729 1.00 24.68 335 ILE A O 1
ATOM 681 N N . GLN A 1 89 ? 30.185 -12.479 9.028 1.00 18.93 336 GLN A N 1
ATOM 682 C CA . GLN A 1 89 ? 30.161 -13.555 8.044 1.00 26.62 336 GLN A CA 1
ATOM 683 C C . GLN A 1 89 ? 29.238 -14.684 8.486 1.00 28.84 336 GLN A C 1
ATOM 684 O O . GLN A 1 89 ? 28.462 -15.220 7.685 1.00 30.38 336 GLN A O 1
ATOM 690 N N . GLN A 1 90 ? 29.300 -15.054 9.767 1.00 19.26 337 GLN A N 1
ATOM 691 C CA . GLN A 1 90 ? 28.466 -16.145 10.263 1.00 28.43 337 GLN A CA 1
ATOM 692 C C . GLN A 1 90 ? 26.985 -15.785 10.207 1.00 29.15 337 GLN A C 1
ATOM 693 O O . GLN A 1 90 ? 26.141 -16.647 9.936 1.00 27.22 337 GLN A O 1
ATOM 699 N N . LYS A 1 91 ? 26.649 -14.519 10.458 1.00 23.42 338 LYS A N 1
ATOM 700 C CA . LYS A 1 91 ? 25.255 -14.101 10.354 1.00 28.70 338 LYS A CA 1
ATOM 701 C C . LYS A 1 91 ? 24.779 -14.120 8.906 1.00 35.88 338 LYS A C 1
ATOM 702 O O . LYS A 1 91 ? 23.645 -14.528 8.625 1.00 30.49 338 LYS A O 1
ATOM 708 N N . ALA A 1 92 ? 25.633 -13.689 7.974 1.00 30.58 339 ALA A N 1
ATOM 709 C CA . ALA A 1 92 ? 25.284 -13.762 6.559 1.00 36.48 339 ALA A CA 1
ATOM 710 C C . ALA A 1 92 ? 25.018 -15.198 6.128 1.00 39.57 339 ALA A C 1
ATOM 711 O O . ALA A 1 92 ? 24.113 -15.456 5.325 1.00 43.00 339 ALA A O 1
ATOM 713 N N . ASN A 1 93 ? 25.793 -16.150 6.655 1.00 27.62 340 ASN A N 1
ATOM 714 C CA . ASN A 1 93 ? 25.653 -17.535 6.217 1.00 30.04 340 ASN A CA 1
ATOM 715 C C . ASN A 1 93 ? 24.366 -18.173 6.725 1.00 39.69 340 ASN A C 1
ATOM 716 O O . ASN A 1 93 ? 23.812 -19.054 6.059 1.00 46.70 340 ASN A O 1
ATOM 721 N N . LYS A 1 94 ? 23.877 -17.754 7.887 1.00 40.29 341 LYS A N 1
ATOM 722 C CA . LYS A 1 94 ? 22.621 -18.285 8.409 1.00 39.51 341 LYS A CA 1
ATOM 723 C C . LYS A 1 94 ? 21.439 -17.781 7.587 1.00 42.78 341 LYS A C 1
ATOM 724 O O . LYS A 1 94 ? 20.391 -18.425 7.531 1.00 41.34 341 LYS A O 1
#